Protein AF-A0A1Y1LFK7-F1 (afdb_monomer_lite)

pLDDT: mean 91.74, std 6.99, range [56.09, 98.44]

Radius of gyration: 17.27 Å; chains: 1; bounding box: 38×38×44 Å

InterPro domains:
  IPR011009 Protein kinase-like domain superfamily [SSF56112] (45-112)

Foldseek 3Di:
DPDCVVVVVVLVVQLVVVLVVVVVVQQDPVVQVVVQVVQCVVVVHAAWPDWDRWDDDPFKIWIWTAGPVRDIDIDMATRGSPDPCRVVVVVVVVVVQVVCVVPHPDDDDDDD

Organism: Photinus pyralis (NCBI:txid7054)

Structure (mmCIF, N/CA/C/O backbone):
data_AF-A0A1Y1LFK7-F1
#
_entry.id   AF-A0A1Y1LFK7-F1
#
loop_
_atom_site.group_PDB
_atom_site.id
_atom_site.type_symbol
_atom_site.label_atom_id
_atom_site.label_alt_id
_atom_site.label_comp_id
_atom_site.label_asym_id
_atom_site.label_entity_id
_atom_site.label_seq_id
_atom_site.pdbx_PDB_ins_code
_atom_site.Cartn_x
_atom_site.Cartn_y
_atom_site.Cartn_z
_atom_site.occupancy
_atom_site.B_iso_or_equiv
_atom_site.auth_seq_id
_atom_site.auth_comp_id
_atom_site.auth_asym_id
_atom_site.auth_atom_id
_atom_site.pdbx_PDB_model_num
ATOM 1 N N . MET A 1 1 ? 22.413 -21.999 -27.965 1.00 56.09 1 MET A N 1
ATOM 2 C CA . MET A 1 1 ? 21.208 -21.819 -27.130 1.00 56.09 1 MET A CA 1
ATOM 3 C C . MET A 1 1 ? 21.365 -20.459 -26.479 1.00 56.09 1 MET A C 1
ATOM 5 O O . MET A 1 1 ? 22.343 -20.284 -25.770 1.00 56.09 1 MET A O 1
ATOM 9 N N . VAL A 1 2 ? 20.544 -19.469 -26.834 1.00 59.75 2 VAL A N 1
ATOM 10 C CA . VAL A 1 2 ? 20.588 -18.157 -26.164 1.00 59.75 2 VAL A CA 1
ATOM 11 C C . VAL A 1 2 ? 19.983 -18.375 -24.778 1.00 59.75 2 VAL A C 1
ATOM 13 O O . VAL A 1 2 ? 18.889 -18.935 -24.703 1.00 59.75 2 VAL A O 1
ATOM 16 N N . SER A 1 3 ? 20.710 -18.060 -23.702 1.00 71.25 3 SER A N 1
ATOM 17 C CA . SER A 1 3 ? 20.155 -18.202 -22.354 1.00 71.25 3 SER A CA 1
ATOM 18 C C . SER A 1 3 ? 19.007 -17.206 -22.188 1.00 71.25 3 SER A C 1
ATOM 20 O O . SER A 1 3 ? 19.088 -16.062 -22.638 1.00 71.25 3 SER A O 1
ATOM 22 N N . TYR A 1 4 ? 17.907 -17.651 -21.578 1.00 76.25 4 TYR A N 1
ATOM 23 C CA . TYR A 1 4 ? 16.767 -16.777 -21.285 1.00 76.25 4 TYR A CA 1
ATOM 24 C C . TYR A 1 4 ? 17.122 -15.668 -20.282 1.00 76.25 4 TYR A C 1
ATOM 26 O O . TYR A 1 4 ? 16.444 -14.647 -20.249 1.00 76.25 4 TYR A O 1
ATOM 34 N N . GLU A 1 5 ? 18.241 -15.822 -19.568 1.00 78.31 5 GLU A N 1
ATOM 35 C CA . GLU A 1 5 ? 18.803 -14.855 -18.619 1.00 78.31 5 GLU A CA 1
ATOM 36 C C . GLU A 1 5 ? 18.912 -13.446 -19.213 1.00 78.31 5 GLU A C 1
ATOM 38 O O . GLU A 1 5 ? 18.507 -12.488 -18.573 1.00 78.31 5 GLU A O 1
ATOM 43 N N . LEU A 1 6 ? 19.333 -13.301 -20.476 1.00 82.75 6 LEU A N 1
ATOM 44 C CA . LEU A 1 6 ? 19.473 -11.976 -21.095 1.00 82.75 6 LEU A CA 1
ATOM 45 C C . LEU A 1 6 ? 18.124 -11.249 -21.270 1.00 82.75 6 LEU A C 1
ATOM 47 O O . LEU A 1 6 ? 18.056 -10.019 -21.233 1.00 82.75 6 LEU A O 1
ATOM 51 N N . TYR A 1 7 ? 17.040 -12.002 -21.479 1.00 83.81 7 TYR A N 1
ATOM 52 C CA . TYR A 1 7 ? 15.692 -11.439 -21.562 1.00 83.81 7 TYR A CA 1
ATOM 53 C C . TYR A 1 7 ? 15.121 -11.129 -20.178 1.00 83.81 7 TYR A C 1
ATOM 55 O O . TYR A 1 7 ? 14.409 -10.129 -20.040 1.00 83.81 7 TYR A O 1
ATOM 63 N N . ASP A 1 8 ? 15.444 -11.956 -19.185 1.00 85.50 8 ASP A N 1
ATOM 64 C CA . ASP A 1 8 ? 15.038 -11.768 -17.794 1.00 85.50 8 ASP A CA 1
ATOM 65 C C . ASP A 1 8 ? 15.738 -10.552 -17.177 1.00 85.50 8 ASP A C 1
ATOM 67 O O . ASP A 1 8 ? 15.052 -9.676 -16.651 1.00 85.50 8 ASP A O 1
ATOM 71 N N . ASP A 1 9 ? 17.053 -10.413 -17.356 1.00 89.56 9 ASP A N 1
ATOM 72 C CA . ASP A 1 9 ? 17.834 -9.247 -16.925 1.00 89.56 9 ASP A CA 1
ATOM 73 C C . ASP A 1 9 ? 17.302 -7.967 -17.581 1.00 89.56 9 ASP A C 1
ATOM 75 O O . ASP A 1 9 ? 16.990 -6.981 -16.915 1.00 89.56 9 ASP A O 1
ATOM 79 N N . GLY A 1 10 ? 17.063 -7.999 -18.897 1.00 89.75 10 GLY A N 1
ATOM 80 C CA . GLY A 1 10 ? 16.487 -6.854 -19.602 1.00 89.75 10 GLY A CA 1
ATOM 81 C C . GLY A 1 10 ? 15.051 -6.517 -19.171 1.00 89.75 10 GLY A C 1
ATOM 82 O O . GLY A 1 10 ? 14.615 -5.369 -19.285 1.00 89.75 10 GLY A O 1
ATOM 83 N N . ALA A 1 11 ? 14.265 -7.492 -18.708 1.00 87.75 11 ALA A N 1
ATOM 84 C CA . ALA A 1 11 ? 12.954 -7.240 -18.114 1.00 87.75 11 ALA A CA 1
ATOM 85 C C . ALA A 1 11 ? 13.074 -6.667 -16.697 1.00 87.75 11 ALA A C 1
ATOM 87 O O . ALA A 1 11 ? 12.336 -5.732 -16.377 1.00 87.75 11 ALA A O 1
ATOM 88 N N . TRP A 1 12 ? 14.010 -7.184 -15.906 1.00 87.69 12 TRP A N 1
ATOM 89 C CA . TRP A 1 12 ? 14.330 -6.714 -14.566 1.00 87.69 12 TRP A CA 1
ATOM 90 C C . TRP A 1 12 ? 14.771 -5.249 -14.575 1.00 87.69 12 TRP A C 1
ATOM 92 O O . TRP A 1 12 ? 14.145 -4.427 -13.910 1.00 87.69 12 TRP A O 1
ATOM 102 N N . ASP A 1 13 ? 15.749 -4.894 -15.408 1.00 91.88 13 ASP A N 1
ATOM 103 C CA . ASP A 1 13 ? 16.287 -3.532 -15.503 1.00 91.88 13 ASP A CA 1
ATOM 104 C C . ASP A 1 13 ? 15.215 -2.511 -15.898 1.00 91.88 13 ASP A C 1
ATOM 106 O O . ASP A 1 13 ? 15.150 -1.404 -15.360 1.00 91.88 13 ASP A O 1
ATOM 110 N N . ARG A 1 14 ? 14.310 -2.889 -16.813 1.00 90.44 14 ARG A N 1
ATOM 111 C CA . ARG A 1 14 ? 13.159 -2.045 -17.166 1.00 90.44 14 ARG A CA 1
ATOM 112 C C . ARG A 1 14 ? 12.194 -1.874 -15.998 1.00 90.44 14 ARG A C 1
ATOM 114 O O . ARG A 1 14 ? 11.672 -0.777 -15.808 1.00 90.44 14 ARG A O 1
ATOM 121 N N . GLY A 1 15 ? 11.931 -2.943 -15.250 1.00 90.12 15 GLY A N 1
ATOM 122 C CA . GLY A 1 15 ? 11.083 -2.893 -14.062 1.00 90.12 15 GLY A CA 1
ATOM 123 C C . GLY A 1 15 ? 11.668 -1.977 -12.989 1.00 90.12 15 GLY A C 1
ATOM 124 O O . GLY A 1 15 ? 10.963 -1.109 -12.476 1.0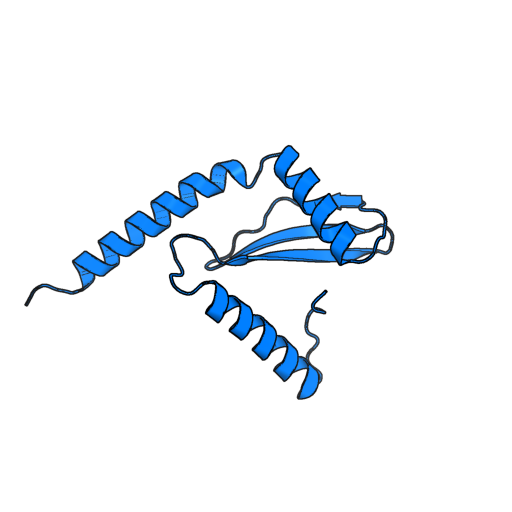0 90.12 15 GLY A O 1
ATOM 125 N N . GLU A 1 16 ? 12.970 -2.106 -12.735 1.00 89.81 16 GLU A N 1
ATOM 126 C CA . GLU A 1 16 ? 13.722 -1.257 -11.812 1.00 89.81 16 GLU A CA 1
ATOM 127 C C . GLU A 1 16 ? 13.656 0.214 -12.231 1.00 89.81 16 GLU A C 1
ATOM 129 O O . GLU A 1 16 ? 13.319 1.065 -11.414 1.00 89.81 16 GLU A O 1
ATOM 134 N N . ALA A 1 17 ? 13.884 0.530 -13.510 1.00 91.88 17 ALA A N 1
ATOM 135 C CA . ALA A 1 17 ? 13.804 1.905 -14.003 1.00 91.88 17 ALA A CA 1
ATOM 136 C C . ALA A 1 17 ? 12.412 2.530 -13.789 1.00 91.88 17 ALA A C 1
ATOM 138 O O . ALA A 1 17 ? 12.307 3.682 -13.363 1.00 91.88 17 ALA A O 1
ATOM 139 N N . ILE A 1 18 ? 11.339 1.766 -14.035 1.00 90.81 18 ILE A N 1
ATOM 140 C CA . ILE A 1 18 ? 9.958 2.204 -13.770 1.00 90.81 18 ILE A CA 1
ATOM 141 C C . ILE A 1 18 ? 9.754 2.464 -12.275 1.00 90.81 18 ILE A C 1
ATOM 143 O O . ILE A 1 18 ? 9.167 3.478 -11.894 1.00 90.81 18 ILE A O 1
ATOM 147 N N . PHE A 1 19 ? 10.225 1.555 -11.423 1.00 88.38 19 PHE A N 1
ATOM 148 C CA . PHE A 1 19 ? 10.069 1.699 -9.984 1.00 88.38 19 PHE A CA 1
ATOM 149 C C . PHE A 1 19 ? 10.858 2.886 -9.429 1.00 88.38 19 PHE A C 1
ATOM 151 O O . PHE A 1 19 ? 10.309 3.647 -8.635 1.00 88.38 19 PHE A O 1
ATOM 158 N N . GLN A 1 20 ? 12.100 3.092 -9.866 1.00 88.56 20 GLN A N 1
ATOM 159 C CA . GLN A 1 20 ? 12.913 4.232 -9.442 1.00 88.56 20 GLN A CA 1
ATOM 160 C C . GLN A 1 20 ? 12.267 5.562 -9.844 1.00 88.56 20 GLN A C 1
ATOM 162 O O . GLN A 1 20 ? 12.199 6.468 -9.021 1.00 88.56 20 GLN A O 1
ATOM 167 N N . ALA A 1 21 ? 11.690 5.651 -11.048 1.00 90.00 21 ALA A N 1
ATOM 168 C CA . ALA A 1 21 ? 10.951 6.840 -11.472 1.00 90.00 21 ALA A CA 1
ATOM 169 C C . ALA A 1 21 ? 9.707 7.116 -10.601 1.00 90.00 21 ALA A C 1
ATOM 171 O O . ALA A 1 21 ? 9.401 8.270 -10.313 1.00 90.00 21 ALA A O 1
ATOM 172 N N . LEU A 1 22 ? 8.996 6.071 -10.155 1.00 88.44 22 LEU A N 1
ATOM 173 C CA . LEU A 1 22 ? 7.878 6.218 -9.215 1.00 88.44 22 LEU A CA 1
ATOM 174 C C . LEU A 1 22 ? 8.362 6.606 -7.811 1.00 88.44 22 LEU A C 1
ATOM 176 O O . LEU A 1 22 ? 7.692 7.358 -7.107 1.00 88.44 22 LEU A O 1
ATOM 180 N N . ARG A 1 23 ? 9.492 6.054 -7.366 1.00 87.12 23 ARG A N 1
ATOM 181 C CA . ARG A 1 23 ? 9.962 6.151 -5.981 1.00 87.12 23 ARG A CA 1
ATOM 182 C C . ARG A 1 23 ? 10.076 7.594 -5.498 1.00 87.12 23 ARG A C 1
ATOM 184 O O . ARG A 1 23 ? 9.729 7.860 -4.348 1.00 87.12 23 ARG A O 1
ATOM 191 N N . ASP A 1 24 ? 10.500 8.495 -6.374 1.00 81.81 24 ASP A N 1
ATOM 192 C CA . ASP A 1 24 ? 10.662 9.914 -6.060 1.00 81.81 24 ASP A CA 1
ATOM 193 C C . ASP A 1 24 ? 9.320 10.616 -5.816 1.00 81.81 24 ASP A C 1
ATOM 195 O O . ASP A 1 24 ? 9.231 11.500 -4.968 1.00 81.81 24 ASP A O 1
ATOM 199 N N . THR A 1 25 ? 8.243 10.169 -6.469 1.00 87.44 25 THR A N 1
ATOM 200 C CA . THR A 1 25 ? 6.900 10.733 -6.270 1.00 87.44 25 THR A CA 1
ATOM 201 C C . THR A 1 25 ? 6.192 10.136 -5.056 1.00 87.44 25 THR A C 1
ATOM 203 O O . THR A 1 25 ? 5.203 10.687 -4.582 1.00 87.44 25 THR A O 1
ATOM 206 N N . LEU A 1 26 ? 6.664 8.997 -4.531 1.00 91.25 26 LEU A N 1
ATOM 207 C CA . LEU A 1 26 ? 5.993 8.318 -3.420 1.00 91.25 26 LEU A CA 1
ATOM 208 C C . LEU A 1 26 ? 5.995 9.136 -2.130 1.00 91.25 26 LEU A C 1
ATOM 210 O O . LEU A 1 26 ? 5.138 8.873 -1.290 1.00 91.25 26 LEU A O 1
ATOM 214 N N . TYR A 1 27 ? 6.947 10.055 -1.963 1.00 92.19 27 TYR A N 1
ATOM 215 C CA . TYR A 1 27 ? 7.155 10.860 -0.754 1.00 92.19 27 TYR A CA 1
ATOM 216 C C . TYR A 1 27 ? 6.619 12.294 -0.867 1.00 92.19 27 TYR A C 1
ATOM 218 O O . TYR A 1 27 ? 6.846 13.096 0.038 1.00 92.19 27 TYR A O 1
ATOM 226 N N . ASP A 1 28 ? 5.924 12.600 -1.958 1.00 93.00 28 ASP A N 1
ATOM 227 C CA . ASP A 1 28 ? 5.344 13.909 -2.226 1.00 93.00 28 ASP A CA 1
ATOM 228 C C . ASP A 1 28 ? 4.177 14.229 -1.267 1.00 93.00 28 ASP A C 1
ATOM 230 O O . ASP A 1 28 ? 3.345 13.371 -0.955 1.00 93.00 28 ASP A O 1
ATOM 234 N N . GLU A 1 29 ? 4.136 15.463 -0.757 1.00 91.62 29 GLU A N 1
ATOM 235 C CA . GLU A 1 29 ? 3.146 15.891 0.238 1.00 91.62 29 GLU A CA 1
ATOM 236 C C . GLU A 1 29 ? 1.731 15.983 -0.352 1.00 91.62 29 GLU A C 1
ATOM 238 O O . GLU A 1 29 ? 0.770 15.556 0.298 1.00 91.62 29 GLU A O 1
ATOM 243 N N . ASP A 1 30 ? 1.593 16.438 -1.598 1.00 94.12 30 ASP A N 1
ATOM 244 C CA . ASP A 1 30 ? 0.300 16.502 -2.281 1.00 94.12 30 ASP A CA 1
ATOM 245 C C . ASP A 1 30 ? -0.248 15.084 -2.491 1.00 94.12 30 ASP A C 1
ATOM 247 O O . ASP A 1 30 ? -1.414 14.810 -2.184 1.00 94.12 30 ASP A O 1
ATOM 251 N N . VAL A 1 31 ? 0.617 14.131 -2.861 1.00 93.38 31 VAL A N 1
ATOM 252 C CA . VAL A 1 31 ? 0.254 12.704 -2.935 1.00 93.38 31 VAL A CA 1
ATOM 253 C C . VAL A 1 31 ? -0.247 12.186 -1.582 1.00 93.38 31 VAL A C 1
ATOM 255 O O . VAL A 1 31 ? -1.222 11.430 -1.528 1.00 93.38 31 VAL A O 1
ATOM 258 N N . TYR A 1 32 ? 0.354 12.593 -0.459 1.00 94.25 32 TYR A N 1
ATOM 259 C CA . TYR A 1 32 ? -0.107 12.158 0.868 1.00 94.25 32 TYR A CA 1
ATOM 260 C C . TYR A 1 32 ? -1.515 12.675 1.166 1.00 94.25 32 TYR A C 1
ATOM 262 O O . TYR A 1 32 ? -2.336 11.931 1.720 1.00 94.25 32 TYR A O 1
ATOM 270 N N . HIS A 1 33 ? -1.797 13.928 0.805 1.00 93.69 33 HIS A N 1
ATOM 271 C CA . HIS A 1 33 ? -3.110 14.544 0.973 1.00 93.69 33 HIS A CA 1
ATOM 272 C C . HIS A 1 33 ? -4.175 13.886 0.093 1.00 93.69 33 HIS A C 1
ATOM 274 O O . HIS A 1 33 ? -5.272 13.578 0.582 1.00 93.69 33 HIS A O 1
ATOM 280 N N . GLU A 1 34 ? -3.856 13.603 -1.169 1.00 95.81 34 GLU A N 1
ATOM 281 C CA . GLU A 1 34 ? -4.748 12.899 -2.090 1.00 95.81 34 GLU A CA 1
ATOM 282 C C . GLU A 1 34 ? -5.069 11.490 -1.591 1.00 95.81 34 GLU A C 1
ATOM 284 O O . GLU A 1 34 ? -6.241 11.110 -1.490 1.00 95.81 34 GLU A O 1
ATOM 289 N N . ILE A 1 35 ? -4.045 10.735 -1.185 1.00 95.94 35 ILE A N 1
ATOM 290 C CA . ILE A 1 35 ? -4.204 9.387 -0.640 1.00 95.94 35 ILE A CA 1
ATOM 291 C C . ILE A 1 35 ? -5.059 9.404 0.630 1.00 95.94 35 ILE A C 1
ATOM 293 O O . ILE A 1 35 ? -6.003 8.617 0.750 1.00 95.94 35 ILE A O 1
ATOM 297 N N . ALA A 1 36 ? -4.782 10.305 1.576 1.00 95.44 36 ALA A N 1
ATOM 298 C CA . ALA A 1 36 ? -5.559 10.398 2.809 1.00 95.44 36 ALA A CA 1
ATOM 299 C C . ALA A 1 36 ? -7.031 10.737 2.533 1.00 95.44 36 ALA A C 1
ATOM 301 O O . ALA A 1 36 ? -7.930 10.139 3.137 1.00 95.44 36 ALA A O 1
ATOM 302 N N . THR A 1 37 ? -7.289 11.640 1.586 1.00 95.50 37 THR A N 1
ATOM 303 C CA . THR A 1 37 ? -8.641 12.013 1.152 1.00 95.50 37 THR A CA 1
ATOM 304 C C . THR A 1 37 ? -9.359 10.824 0.515 1.00 95.50 37 THR A C 1
ATOM 306 O O . THR A 1 37 ? -10.479 10.479 0.911 1.00 95.50 37 THR A O 1
ATOM 309 N N . PHE A 1 38 ? -8.696 10.137 -0.417 1.00 96.81 38 PHE A N 1
ATOM 310 C CA . PHE A 1 38 ? -9.239 8.979 -1.119 1.00 96.81 38 PHE A CA 1
ATOM 311 C C . PHE A 1 38 ? -9.587 7.837 -0.158 1.00 96.81 38 PHE A C 1
ATOM 313 O O . PHE A 1 38 ? -10.698 7.301 -0.202 1.00 96.81 38 PHE A O 1
ATOM 320 N N . VAL A 1 39 ? -8.671 7.480 0.746 1.00 96.75 39 VAL A N 1
ATOM 321 C CA . VAL A 1 39 ? -8.889 6.394 1.713 1.00 96.75 39 VAL A CA 1
ATOM 322 C C . VAL A 1 39 ? -10.006 6.748 2.690 1.00 96.75 39 VAL A C 1
ATOM 324 O O . VAL A 1 39 ? -10.858 5.910 2.978 1.00 96.75 39 VAL A O 1
ATOM 327 N N . THR A 1 40 ? -10.067 7.998 3.153 1.00 95.69 40 THR A N 1
ATOM 328 C CA . THR A 1 40 ? -11.117 8.450 4.081 1.00 95.69 40 THR A CA 1
ATOM 329 C C . THR A 1 40 ? -12.505 8.382 3.454 1.00 95.69 40 THR A C 1
ATOM 331 O O . THR A 1 40 ? -13.458 7.964 4.117 1.00 95.69 40 THR A O 1
ATOM 3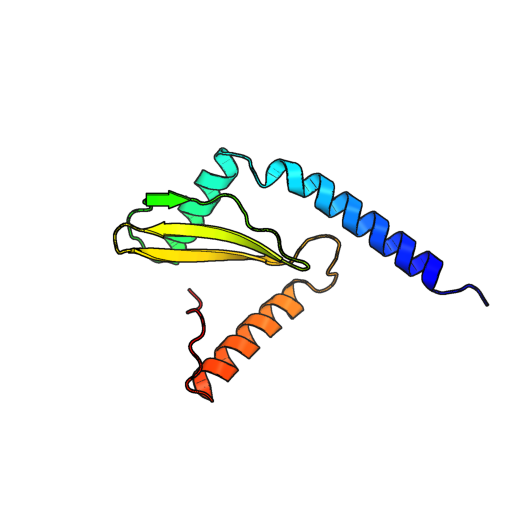34 N N . LYS A 1 41 ? -12.617 8.708 2.160 1.00 95.19 41 LYS A N 1
ATOM 335 C CA . LYS A 1 41 ? -13.858 8.541 1.396 1.00 95.19 41 LYS A CA 1
ATOM 336 C C . LYS A 1 41 ? -14.310 7.075 1.366 1.00 95.19 41 LYS A C 1
ATOM 338 O O . LYS A 1 41 ? -15.469 6.800 1.667 1.00 95.19 41 LYS A O 1
ATOM 343 N N . HIS A 1 42 ? -13.408 6.136 1.069 1.00 95.06 42 HIS A N 1
ATOM 344 C CA . HIS A 1 42 ? -13.733 4.701 0.988 1.00 95.06 42 HIS A CA 1
ATOM 345 C C . HIS A 1 42 ? -14.012 4.069 2.352 1.00 95.06 42 HIS A C 1
ATOM 347 O O . HIS A 1 42 ? -14.916 3.250 2.483 1.00 95.06 42 HIS A O 1
ATOM 353 N N . ARG A 1 43 ? -13.325 4.530 3.401 1.00 93.56 43 ARG A N 1
ATOM 354 C CA . ARG A 1 43 ? -13.609 4.161 4.793 1.00 93.56 43 ARG A CA 1
ATOM 355 C C . ARG A 1 43 ? -15.005 4.605 5.264 1.00 93.56 43 ARG A C 1
ATOM 357 O O . ARG A 1 43 ? -15.440 4.188 6.334 1.00 93.56 43 ARG A O 1
ATOM 364 N N . LYS A 1 44 ? -15.716 5.426 4.477 1.00 89.56 44 LYS A N 1
ATOM 365 C CA . LYS A 1 44 ? -17.004 6.058 4.815 1.00 89.56 44 LYS A CA 1
ATOM 366 C C . LYS A 1 44 ? -16.891 7.036 5.993 1.00 89.56 44 LYS A C 1
ATOM 368 O O . LYS A 1 44 ? -17.815 7.162 6.793 1.00 89.56 44 LYS A O 1
ATOM 373 N N . GLY A 1 45 ? -15.763 7.748 6.079 1.00 84.62 45 GLY A N 1
ATOM 374 C CA . GLY A 1 45 ? -15.541 8.846 7.022 1.00 84.62 45 GLY A CA 1
ATOM 375 C C . GLY A 1 45 ? -14.577 8.544 8.175 1.00 84.62 45 GLY A C 1
ATOM 376 O O . GLY A 1 45 ? -13.821 7.567 8.168 1.00 84.62 45 GLY A O 1
ATOM 377 N N . GLY A 1 46 ? -14.604 9.430 9.174 1.00 90.31 46 GLY A N 1
ATOM 378 C CA . GLY A 1 46 ? -13.629 9.528 10.264 1.00 90.31 46 GLY A CA 1
ATOM 379 C C . GLY A 1 46 ? -12.631 10.665 10.041 1.00 90.31 46 GLY A C 1
ATOM 380 O O . GLY A 1 46 ? -12.454 11.122 8.916 1.00 90.31 46 GLY A O 1
ATOM 381 N N . SER A 1 47 ? -11.977 11.112 11.113 1.00 94.31 47 SER A N 1
ATOM 382 C CA . SER A 1 47 ? -10.986 12.191 11.046 1.00 94.31 47 SER A CA 1
ATOM 383 C C . SER A 1 47 ? -9.574 11.605 10.969 1.00 94.31 47 SER A C 1
ATOM 385 O O . SER A 1 47 ? -9.147 10.962 11.938 1.00 94.31 47 SER A O 1
ATOM 387 N N . PRO A 1 48 ? -8.850 11.780 9.846 1.00 95.62 48 PRO A N 1
ATOM 388 C CA . PRO A 1 48 ? -7.443 11.412 9.755 1.00 95.62 48 PRO A CA 1
ATOM 389 C C . PRO A 1 48 ? -6.625 12.203 10.775 1.00 95.62 48 PRO A C 1
ATOM 391 O O . PRO A 1 48 ? -6.781 13.412 10.905 1.00 95.62 48 PRO A O 1
ATOM 394 N N . VAL A 1 49 ? -5.744 11.511 11.488 1.00 96.19 49 VAL A N 1
ATOM 395 C CA . VAL A 1 49 ? -4.793 12.100 12.442 1.00 96.19 49 VAL A CA 1
ATOM 396 C C . VAL A 1 49 ? -3.399 12.147 11.836 1.00 96.19 49 VAL A C 1
ATOM 398 O O . VAL A 1 49 ? -2.654 13.096 12.058 1.00 96.19 49 VAL A O 1
ATOM 401 N N . LYS A 1 50 ? -3.020 11.104 11.089 1.00 95.56 50 LYS A N 1
ATOM 402 C CA . LYS A 1 50 ? -1.678 10.994 10.515 1.00 95.56 50 LYS A CA 1
ATOM 403 C C . LYS A 1 50 ? -1.663 10.113 9.275 1.00 95.56 50 LYS A C 1
ATOM 405 O O . LYS A 1 50 ? -2.061 8.952 9.352 1.00 95.56 50 LYS A O 1
ATOM 410 N N . CYS A 1 51 ? -1.119 10.636 8.179 1.00 96.06 51 CYS A N 1
ATOM 411 C CA . CYS A 1 51 ? -0.634 9.831 7.061 1.00 96.06 51 CYS A CA 1
ATOM 412 C C . CYS A 1 51 ? 0.837 9.476 7.329 1.00 96.06 51 CYS A C 1
ATOM 414 O O . CYS A 1 51 ? 1.645 10.350 7.644 1.00 96.06 51 CYS A O 1
ATOM 416 N N . PHE A 1 52 ? 1.181 8.190 7.318 1.00 95.88 52 PHE A N 1
ATOM 417 C CA . PHE A 1 52 ? 2.560 7.743 7.525 1.00 95.88 52 PHE A CA 1
ATOM 418 C C . PHE A 1 52 ? 3.315 7.707 6.193 1.00 95.88 52 PHE A C 1
ATOM 420 O O . PHE A 1 52 ? 2.692 7.393 5.178 1.00 95.88 52 PHE A O 1
ATOM 427 N N . PRO A 1 53 ? 4.648 7.914 6.204 1.00 94.19 53 PRO A N 1
ATOM 428 C CA . PRO A 1 53 ? 5.470 7.702 5.019 1.00 94.19 53 PRO A CA 1
ATOM 429 C C . PRO A 1 53 ? 5.233 6.313 4.412 1.00 94.19 53 PRO A C 1
ATOM 431 O O . PRO A 1 53 ? 5.021 5.353 5.174 1.00 94.19 53 PRO A O 1
ATOM 434 N N . PRO A 1 54 ? 5.289 6.185 3.077 1.00 94.56 54 PRO A N 1
ATOM 435 C CA . PRO A 1 54 ? 5.024 4.930 2.402 1.00 94.56 54 PRO A CA 1
ATOM 436 C C . PRO A 1 54 ? 5.991 3.847 2.877 1.00 94.56 54 PRO A C 1
ATOM 438 O O . PRO A 1 54 ? 7.170 4.081 3.167 1.00 94.56 54 PRO A O 1
ATOM 441 N N . LYS A 1 55 ? 5.476 2.623 2.951 1.00 94.75 55 LYS A N 1
ATOM 442 C CA . LYS A 1 55 ? 6.262 1.428 3.248 1.00 94.75 55 LYS A CA 1
ATOM 443 C C . LYS A 1 55 ? 6.373 0.587 1.989 1.00 94.75 55 LYS A C 1
ATOM 445 O O . LYS A 1 55 ? 5.364 0.119 1.463 1.00 94.75 55 LYS A O 1
ATOM 450 N N . ILE A 1 56 ? 7.609 0.389 1.551 1.00 92.69 56 ILE A N 1
ATOM 451 C CA . ILE A 1 56 ? 7.975 -0.365 0.354 1.00 92.69 56 ILE A CA 1
ATOM 452 C C . ILE A 1 56 ? 8.391 -1.772 0.801 1.00 92.69 56 ILE A C 1
ATOM 454 O O . ILE A 1 56 ? 9.277 -1.922 1.640 1.00 92.69 56 ILE A O 1
ATOM 458 N N . GLY A 1 57 ? 7.705 -2.795 0.297 1.00 89.12 57 GLY A N 1
ATOM 459 C CA . GLY A 1 57 ? 8.091 -4.202 0.434 1.00 89.12 57 GLY A CA 1
ATOM 460 C C . GLY A 1 57 ? 8.644 -4.746 -0.883 1.00 89.12 57 GLY A C 1
ATOM 461 O O . GLY A 1 57 ? 8.781 -4.002 -1.841 1.00 89.12 57 GLY A O 1
ATOM 462 N N . GLY A 1 58 ? 8.909 -6.053 -0.969 1.00 83.88 58 GLY A N 1
ATOM 463 C CA . GLY A 1 58 ? 9.498 -6.638 -2.188 1.00 83.88 58 GLY A CA 1
ATOM 464 C C . GLY A 1 58 ? 8.610 -6.553 -3.437 1.00 83.88 58 GLY A C 1
ATOM 465 O O . GLY A 1 58 ? 9.113 -6.457 -4.545 1.00 83.88 58 GLY A O 1
ATOM 466 N N . PHE A 1 59 ? 7.285 -6.556 -3.266 1.00 87.06 59 PHE A N 1
ATOM 467 C CA . PHE A 1 59 ? 6.329 -6.676 -4.380 1.00 87.06 59 PHE A CA 1
ATOM 468 C C . PHE A 1 59 ? 5.168 -5.682 -4.324 1.00 87.06 59 PHE A C 1
ATOM 470 O O . PHE A 1 59 ? 4.282 -5.695 -5.177 1.00 87.06 59 PHE A O 1
ATOM 477 N N . ASN A 1 60 ? 5.116 -4.862 -3.278 1.00 92.31 60 ASN A N 1
ATOM 478 C CA . ASN A 1 60 ? 4.040 -3.909 -3.048 1.00 92.31 60 ASN A CA 1
ATOM 479 C C . ASN A 1 60 ? 4.576 -2.726 -2.250 1.00 92.31 60 ASN A C 1
ATOM 481 O O . ASN A 1 60 ? 5.469 -2.902 -1.417 1.00 92.31 60 ASN A O 1
ATOM 485 N N . PHE A 1 61 ? 3.938 -1.574 -2.391 1.00 93.94 61 PHE A N 1
ATOM 486 C CA . PHE A 1 61 ? 4.081 -0.462 -1.459 1.00 93.94 61 PHE A CA 1
ATOM 487 C C . PHE A 1 61 ? 2.710 -0.054 -0.920 1.00 93.94 61 PHE A C 1
ATOM 489 O O . PHE A 1 61 ? 1.669 -0.442 -1.457 1.00 93.94 61 PHE A O 1
ATOM 496 N N . HIS A 1 62 ? 2.688 0.664 0.198 1.00 96.12 62 HIS A N 1
ATOM 497 C CA . HIS A 1 62 ? 1.435 1.109 0.793 1.00 96.12 62 HIS A CA 1
ATOM 498 C C . HIS A 1 62 ? 1.584 2.376 1.626 1.00 96.12 62 HIS A C 1
ATOM 500 O O . HIS A 1 62 ? 2.643 2.627 2.206 1.00 96.12 62 HIS A O 1
ATOM 506 N N . TYR A 1 63 ? 0.477 3.105 1.752 1.00 97.25 63 TYR A N 1
ATOM 507 C CA . TYR A 1 63 ? 0.315 4.214 2.688 1.00 97.25 63 TYR A CA 1
ATOM 508 C C . TYR A 1 63 ? -0.600 3.785 3.827 1.00 97.25 63 TYR A C 1
ATOM 510 O O . TYR A 1 63 ? -1.599 3.098 3.607 1.00 97.25 63 TYR A O 1
ATOM 518 N N . ARG A 1 64 ? -0.272 4.206 5.049 1.00 97.56 64 ARG A N 1
ATOM 519 C CA . ARG A 1 64 ? -1.103 3.979 6.237 1.00 97.56 64 ARG A CA 1
ATOM 520 C C . ARG A 1 64 ? -1.650 5.307 6.734 1.00 97.56 64 ARG A C 1
ATOM 522 O O . ARG A 1 64 ? -0.884 6.248 6.911 1.00 97.56 64 ARG A O 1
ATOM 529 N N . ILE A 1 65 ? -2.940 5.343 7.043 1.00 97.81 65 ILE A N 1
ATOM 530 C CA . ILE A 1 65 ? -3.616 6.493 7.638 1.00 97.81 65 ILE A CA 1
ATOM 531 C C . ILE A 1 65 ? -4.161 6.074 9.003 1.00 97.81 65 ILE A C 1
ATOM 533 O O . ILE A 1 65 ? -4.948 5.132 9.075 1.00 97.81 65 ILE A O 1
ATOM 537 N N . LEU A 1 66 ? -3.744 6.755 10.073 1.00 97.56 66 LEU A N 1
ATOM 538 C CA . LEU A 1 66 ? -4.306 6.613 11.422 1.00 97.56 66 LEU A CA 1
ATOM 539 C C . LEU A 1 66 ? -5.443 7.613 11.615 1.00 97.56 66 LEU A C 1
ATOM 541 O O . LEU A 1 66 ? -5.291 8.785 11.275 1.00 97.56 66 LEU A O 1
ATOM 545 N N . TYR A 1 67 ? -6.544 7.154 12.202 1.00 97.12 67 TYR A N 1
ATOM 546 C CA . TYR A 1 67 ? -7.732 7.948 12.503 1.00 97.12 67 TYR A CA 1
ATOM 547 C C . TYR A 1 67 ? -7.880 8.197 14.009 1.00 97.12 67 TYR A C 1
ATOM 549 O O . TYR A 1 67 ? -7.256 7.529 14.834 1.00 97.12 67 TYR A O 1
ATOM 557 N N . CYS A 1 68 ? -8.732 9.160 14.367 1.00 96.88 68 CYS A N 1
ATOM 558 C CA . CYS A 1 68 ? -8.978 9.571 15.755 1.00 96.88 68 CYS A CA 1
ATOM 559 C C . CYS A 1 68 ? -9.544 8.463 16.657 1.00 96.88 68 CYS A C 1
ATOM 561 O O . CYS A 1 68 ? -9.375 8.519 17.870 1.00 96.88 68 CYS A O 1
ATOM 563 N N . ASP A 1 69 ? -10.163 7.434 16.078 1.00 95.69 69 ASP A N 1
ATOM 564 C CA . ASP A 1 69 ? -10.660 6.258 16.798 1.00 95.69 69 ASP A CA 1
ATOM 565 C C . ASP A 1 69 ? -9.573 5.201 17.069 1.00 95.69 69 ASP A C 1
ATOM 567 O O . ASP A 1 69 ? -9.877 4.073 17.454 1.00 95.69 69 ASP A O 1
ATOM 571 N N . GLY A 1 70 ? -8.306 5.542 16.818 1.00 95.62 70 GLY A N 1
ATOM 572 C CA . GLY A 1 70 ? -7.153 4.667 17.015 1.00 95.62 70 GLY A CA 1
ATOM 573 C C . GLY A 1 70 ? -6.981 3.600 15.932 1.00 95.62 70 GLY A C 1
ATOM 574 O O . GLY A 1 70 ? -5.971 2.895 15.930 1.00 95.62 70 GLY A O 1
ATOM 575 N N . ARG A 1 71 ? -7.918 3.473 14.983 1.00 94.88 71 ARG A N 1
ATOM 576 C CA . ARG A 1 71 ? -7.831 2.496 13.891 1.00 94.88 71 ARG A CA 1
ATOM 577 C C . ARG A 1 71 ? -7.083 3.085 12.705 1.00 94.88 71 ARG A C 1
ATOM 579 O O . ARG A 1 71 ? -7.076 4.293 12.477 1.00 94.88 71 ARG A O 1
ATOM 586 N N . SER A 1 72 ? -6.459 2.212 11.922 1.00 96.44 72 SER A N 1
ATOM 587 C CA . SER A 1 72 ? -5.789 2.600 10.683 1.00 96.44 72 SER A CA 1
ATOM 588 C C . SER A 1 72 ? -6.464 1.985 9.465 1.00 96.44 72 SER A C 1
ATOM 590 O O . SER A 1 72 ? -6.987 0.876 9.541 1.00 96.44 72 SER A O 1
ATOM 592 N N . ALA A 1 73 ? -6.401 2.692 8.343 1.00 97.31 73 ALA A N 1
ATOM 593 C CA . ALA A 1 73 ? -6.654 2.135 7.021 1.00 97.31 73 ALA A CA 1
ATOM 594 C C . ALA A 1 73 ? -5.356 2.156 6.210 1.00 97.31 73 ALA A C 1
ATOM 596 O O . ALA A 1 73 ? -4.487 3.006 6.427 1.00 97.31 73 ALA A O 1
ATOM 597 N N . ILE A 1 74 ? -5.216 1.198 5.299 1.00 96.94 74 ILE A N 1
ATOM 598 C CA . ILE A 1 74 ? -4.078 1.100 4.392 1.00 96.94 74 ILE A CA 1
ATOM 599 C C . ILE A 1 74 ? -4.608 1.050 2.965 1.00 96.94 74 ILE A C 1
ATOM 601 O O . ILE A 1 74 ? -5.527 0.286 2.682 1.00 96.94 74 ILE A O 1
ATOM 605 N N . ILE A 1 75 ? -3.990 1.820 2.074 1.00 96.94 75 ILE A N 1
ATOM 606 C CA . ILE A 1 75 ? -4.094 1.610 0.630 1.00 96.94 75 ILE A CA 1
ATOM 607 C C . ILE A 1 75 ? -2.791 1.002 0.134 1.00 96.94 75 ILE A C 1
ATOM 609 O O . ILE A 1 75 ? -1.706 1.479 0.475 1.00 96.94 75 ILE A O 1
ATOM 613 N N . ARG A 1 76 ? -2.904 -0.089 -0.619 1.00 95.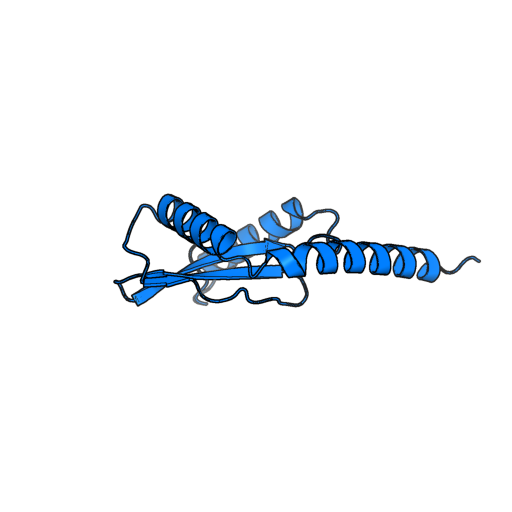62 76 ARG A N 1
ATOM 614 C CA . ARG A 1 76 ? -1.785 -0.923 -1.053 1.00 9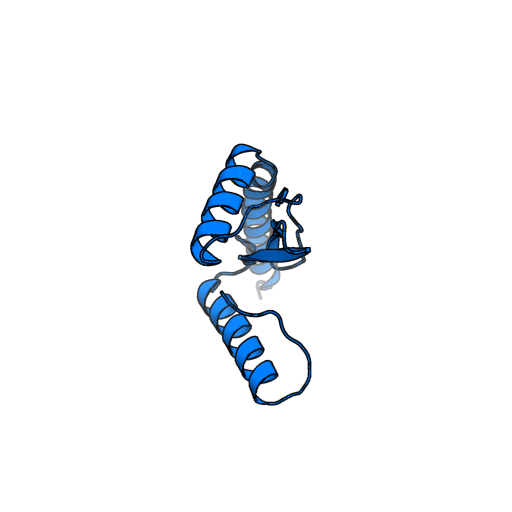5.62 76 ARG A CA 1
ATOM 615 C C . ARG A 1 76 ? -1.798 -1.043 -2.567 1.00 95.62 76 ARG A C 1
ATOM 617 O O . ARG A 1 76 ? -2.845 -1.296 -3.152 1.00 95.62 76 ARG A O 1
ATOM 624 N N . PHE A 1 77 ? -0.620 -0.925 -3.160 1.00 93.19 77 PHE A N 1
ATOM 625 C CA . PHE A 1 77 ? -0.419 -1.003 -4.596 1.00 93.19 77 PHE A CA 1
ATOM 626 C C . PHE A 1 77 ? 0.599 -2.102 -4.918 1.00 93.19 77 PHE A C 1
ATOM 628 O O . PHE A 1 77 ? 1.631 -2.193 -4.238 1.00 93.19 77 PHE A O 1
ATOM 635 N N . PRO A 1 78 ? 0.348 -2.931 -5.946 1.00 93.19 78 PRO A N 1
ATOM 636 C CA . PRO A 1 78 ? 1.390 -3.745 -6.556 1.00 93.19 78 PRO A CA 1
ATOM 637 C C . PRO A 1 78 ? 2.538 -2.860 -7.046 1.00 93.19 78 PRO A C 1
ATOM 639 O O . PRO A 1 78 ? 2.310 -1.754 -7.533 1.00 93.19 78 PRO A O 1
ATOM 642 N N . MET A 1 79 ? 3.771 -3.349 -6.927 1.00 89.88 79 MET A N 1
ATOM 643 C CA . MET A 1 79 ? 4.928 -2.625 -7.447 1.00 89.88 79 MET A CA 1
ATOM 644 C C . MET A 1 79 ? 4.851 -2.561 -8.983 1.00 89.88 79 MET A C 1
ATOM 646 O O . MET A 1 79 ? 4.804 -3.624 -9.616 1.00 89.88 79 MET A O 1
ATOM 650 N N . PRO A 1 80 ? 4.836 -1.371 -9.607 1.00 84.88 80 PRO A N 1
ATOM 651 C CA . PRO A 1 80 ? 4.878 -1.281 -11.060 1.00 84.88 80 PRO A CA 1
ATOM 652 C C . PRO A 1 80 ? 6.227 -1.777 -11.581 1.00 84.88 80 PRO A C 1
ATOM 654 O O . PRO A 1 80 ? 7.225 -1.770 -10.866 1.00 84.88 80 PRO A O 1
ATOM 657 N N . GLY A 1 81 ? 6.252 -2.246 -12.827 1.00 82.06 81 GLY A N 1
ATOM 658 C CA . GLY A 1 81 ? 7.471 -2.752 -13.463 1.00 82.06 81 GLY A CA 1
ATOM 659 C C . GLY A 1 81 ? 7.807 -4.214 -13.141 1.00 82.06 81 GLY A C 1
ATOM 660 O O . GLY A 1 81 ? 8.328 -4.899 -14.015 1.00 82.06 81 GLY A O 1
ATOM 661 N N . TYR A 1 82 ? 7.431 -4.730 -11.964 1.00 82.06 82 TYR A N 1
ATOM 662 C CA . TYR A 1 82 ? 7.695 -6.130 -11.573 1.00 82.06 82 TYR A CA 1
ATOM 663 C C . TYR A 1 82 ? 6.516 -7.084 -11.803 1.00 82.06 82 TYR A C 1
ATOM 665 O O . TYR A 1 82 ? 6.696 -8.299 -11.796 1.00 82.06 82 TYR A O 1
ATOM 673 N N . PHE A 1 83 ? 5.307 -6.561 -12.033 1.00 81.25 83 PHE A N 1
ATOM 674 C CA . PHE A 1 83 ? 4.130 -7.369 -12.357 1.00 81.25 83 PHE A CA 1
ATOM 675 C C . PHE A 1 83 ? 3.518 -6.937 -13.683 1.00 81.25 83 PHE A C 1
ATOM 677 O O . PHE A 1 83 ? 3.126 -5.787 -13.859 1.00 81.25 83 PHE A O 1
ATOM 684 N N . ARG A 1 84 ? 3.382 -7.899 -14.599 1.00 79.88 84 ARG A N 1
ATOM 685 C CA . ARG A 1 84 ? 2.626 -7.740 -15.853 1.00 79.88 84 ARG A CA 1
ATOM 686 C C . ARG A 1 84 ? 1.115 -7.891 -15.640 1.00 79.88 84 ARG A C 1
ATOM 688 O O . ARG A 1 84 ? 0.341 -7.349 -16.413 1.00 79.88 84 ARG A O 1
ATOM 695 N N . MET A 1 85 ? 0.733 -8.623 -14.593 1.00 86.88 85 MET A N 1
ATOM 696 C CA . MET A 1 85 ? -0.633 -9.051 -14.265 1.00 86.88 85 MET A CA 1
ATOM 697 C C . MET A 1 85 ? -1.008 -8.536 -12.867 1.00 86.88 85 MET A C 1
ATOM 699 O O . MET A 1 85 ? -1.184 -9.291 -11.907 1.00 86.88 85 MET A O 1
ATOM 703 N N . ALA A 1 86 ? -0.959 -7.209 -12.707 1.00 89.94 86 ALA A N 1
ATOM 704 C CA . ALA A 1 86 ? -1.140 -6.553 -11.411 1.00 89.94 86 ALA A CA 1
ATOM 705 C C . ALA A 1 86 ? -2.570 -6.715 -10.871 1.00 89.94 86 ALA A C 1
ATOM 707 O O . ALA A 1 86 ? -2.756 -6.846 -9.659 1.00 89.94 86 ALA A O 1
ATOM 708 N N . GLU A 1 87 ? -3.562 -6.743 -11.763 1.00 91.50 87 GLU A N 1
ATOM 709 C CA . GLU A 1 87 ? -4.966 -6.948 -11.414 1.00 91.50 87 GLU A CA 1
ATOM 710 C C . GLU A 1 87 ? -5.206 -8.374 -10.914 1.00 91.50 87 GLU A C 1
ATOM 712 O O . GLU A 1 87 ? -5.764 -8.568 -9.837 1.00 91.50 87 GLU A O 1
ATOM 717 N N . GLU A 1 88 ? -4.700 -9.378 -11.625 1.00 93.50 88 GLU A N 1
ATOM 718 C CA . GLU A 1 88 ? -4.827 -10.784 -11.249 1.00 93.50 88 GLU A CA 1
ATOM 719 C C . GLU A 1 88 ? -4.150 -11.057 -9.906 1.00 93.50 88 GLU A C 1
ATOM 721 O O . GLU A 1 88 ? -4.704 -11.752 -9.051 1.00 93.50 88 GLU A O 1
ATOM 726 N N . LYS A 1 89 ? -2.985 -10.442 -9.674 1.00 92.25 89 LYS A N 1
ATOM 727 C CA . LYS A 1 89 ? -2.321 -10.477 -8.371 1.00 92.25 89 LYS A CA 1
ATOM 728 C C . LYS A 1 89 ? -3.204 -9.871 -7.273 1.00 92.25 89 LYS A C 1
ATOM 730 O O . LYS A 1 89 ? -3.331 -10.469 -6.206 1.00 92.25 89 LYS A O 1
ATOM 735 N N . LEU A 1 90 ? -3.790 -8.694 -7.505 1.00 93.69 90 LEU A N 1
ATOM 736 C CA . LEU A 1 90 ? -4.657 -8.023 -6.530 1.00 93.69 90 LEU A CA 1
ATOM 737 C C . LEU A 1 90 ? -5.894 -8.872 -6.205 1.00 93.69 90 LEU A C 1
ATOM 739 O O . LEU A 1 90 ? -6.217 -9.073 -5.033 1.00 93.69 90 LEU A O 1
ATOM 743 N N . LEU A 1 91 ? -6.555 -9.413 -7.231 1.00 95.62 91 LEU A N 1
ATOM 744 C CA . LEU A 1 91 ? -7.699 -10.311 -7.076 1.00 95.62 91 LEU A CA 1
ATOM 745 C C . LEU A 1 91 ? -7.316 -11.573 -6.296 1.00 95.62 91 LEU A C 1
ATOM 747 O O . LEU A 1 91 ? -8.063 -11.989 -5.411 1.00 95.62 91 LEU A O 1
ATOM 751 N N . GLY A 1 92 ? -6.136 -12.137 -6.566 1.00 95.94 92 GLY A N 1
ATOM 752 C CA . GLY A 1 92 ? -5.582 -13.267 -5.824 1.00 95.94 92 GLY A CA 1
ATOM 753 C C . GLY A 1 92 ? -5.365 -12.960 -4.339 1.00 95.94 92 GLY A C 1
ATOM 754 O O . GLY A 1 92 ? -5.786 -13.744 -3.489 1.00 95.94 92 GLY A O 1
ATOM 755 N N . GLU A 1 93 ? -4.777 -11.805 -4.003 1.00 95.06 93 GLU A N 1
ATOM 756 C CA . GLU A 1 93 ? -4.589 -11.374 -2.607 1.00 95.06 93 GLU A CA 1
ATOM 757 C C . GLU A 1 93 ? -5.934 -11.209 -1.881 1.00 95.06 93 GLU A C 1
ATOM 759 O O . GLU A 1 93 ? -6.117 -11.728 -0.778 1.00 95.06 93 GLU A O 1
ATOM 764 N N . VAL A 1 94 ? -6.907 -10.549 -2.518 1.00 96.75 94 VAL A N 1
ATOM 765 C CA . VAL A 1 94 ? -8.256 -10.352 -1.963 1.00 96.75 94 VAL A CA 1
ATOM 766 C C . VAL A 1 94 ? -8.981 -11.685 -1.767 1.00 96.75 94 VAL A C 1
ATOM 768 O O . VAL A 1 94 ? -9.593 -11.908 -0.717 1.00 96.75 94 VAL A O 1
ATOM 771 N N . ALA A 1 95 ? -8.915 -12.584 -2.750 1.00 98.00 95 ALA A N 1
ATOM 772 C CA . ALA A 1 95 ? -9.524 -13.906 -2.668 1.00 98.00 95 ALA A CA 1
ATOM 773 C C . ALA A 1 95 ? -8.907 -14.736 -1.534 1.00 98.00 95 ALA A C 1
ATOM 775 O O . ALA A 1 95 ? -9.643 -15.327 -0.743 1.00 98.00 95 ALA A O 1
ATOM 776 N N . ALA A 1 96 ? -7.577 -14.717 -1.396 1.00 97.75 96 ALA A N 1
ATOM 777 C CA .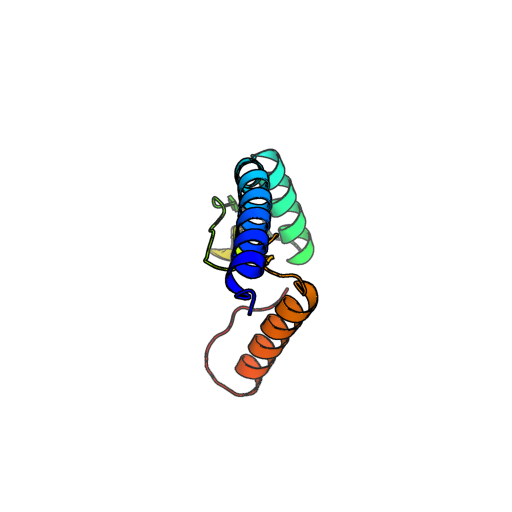 ALA A 1 96 ? -6.875 -15.398 -0.314 1.00 97.75 96 ALA A CA 1
ATOM 778 C C . ALA A 1 96 ? -7.278 -14.848 1.063 1.00 97.75 96 ALA A C 1
ATOM 780 O O . ALA A 1 96 ? -7.603 -15.625 1.959 1.00 97.75 96 ALA A O 1
ATOM 781 N N . MET A 1 97 ? -7.338 -13.520 1.229 1.00 97.69 97 MET A N 1
ATOM 782 C CA . MET A 1 97 ? -7.785 -12.897 2.481 1.00 97.69 97 MET A CA 1
ATOM 783 C C . MET A 1 97 ? -9.211 -13.318 2.852 1.00 97.69 97 MET A C 1
ATOM 785 O O . MET A 1 97 ? -9.464 -13.698 3.995 1.00 97.69 97 MET A O 1
ATOM 789 N N . ARG A 1 98 ? -10.138 -13.305 1.884 1.00 97.62 98 ARG A N 1
ATOM 790 C CA . ARG A 1 98 ? -11.524 -13.757 2.092 1.00 97.62 98 ARG A CA 1
ATOM 791 C C . ARG A 1 98 ? -11.592 -15.235 2.461 1.00 97.62 98 ARG A C 1
ATOM 793 O O . ARG A 1 98 ? -12.334 -15.597 3.369 1.00 97.62 98 ARG A O 1
ATOM 800 N N . TYR A 1 99 ? -10.810 -16.077 1.791 1.00 98.12 99 TYR A N 1
ATOM 801 C CA . TYR A 1 99 ? -10.758 -17.505 2.078 1.00 98.12 99 TYR A CA 1
ATOM 802 C C . TYR A 1 99 ? -10.238 -17.780 3.495 1.00 98.12 99 TYR A C 1
ATOM 804 O O . TYR A 1 99 ? -10.862 -18.539 4.232 1.00 98.12 99 TYR A O 1
ATOM 812 N N . ILE A 1 100 ? -9.144 -17.131 3.909 1.00 98.31 100 ILE A N 1
ATOM 813 C CA . ILE A 1 100 ? -8.574 -17.285 5.257 1.00 98.31 100 ILE A CA 1
ATOM 814 C C . ILE A 1 100 ? -9.582 -16.839 6.322 1.00 98.31 100 ILE A C 1
ATOM 816 O O . ILE A 1 100 ? -9.788 -17.568 7.292 1.00 98.31 100 ILE A O 1
ATOM 820 N N . ALA A 1 101 ? -10.244 -15.695 6.120 1.00 97.31 101 ALA A N 1
ATOM 821 C CA . ALA A 1 101 ? -11.271 -15.194 7.034 1.00 97.31 101 ALA A CA 1
ATOM 822 C C . ALA A 1 101 ? -12.459 -16.156 7.184 1.00 97.31 101 ALA A C 1
ATOM 824 O O . ALA A 1 101 ? -13.013 -16.287 8.270 1.00 97.31 101 ALA A O 1
ATOM 825 N N . ALA A 1 102 ? -12.864 -16.813 6.093 1.00 97.62 102 ALA A N 1
ATOM 826 C CA . ALA A 1 102 ? -14.017 -17.708 6.083 1.00 97.62 102 ALA A CA 1
ATOM 827 C C . ALA A 1 102 ? -13.718 -19.102 6.660 1.00 97.62 102 ALA A C 1
ATOM 829 O O . ALA A 1 102 ? -14.634 -19.770 7.134 1.00 97.62 102 ALA A O 1
ATOM 830 N N . ASN A 1 103 ? -12.461 -19.553 6.606 1.00 98.44 103 ASN A N 1
ATOM 831 C CA . ASN A 1 103 ? -12.090 -20.941 6.908 1.00 98.44 103 ASN A CA 1
ATOM 832 C C . ASN A 1 103 ? -11.179 -21.095 8.133 1.00 98.44 103 ASN A C 1
ATOM 834 O O . ASN A 1 103 ? -10.842 -22.217 8.505 1.00 98.44 103 ASN A O 1
ATOM 838 N N . THR A 1 104 ? -10.740 -19.999 8.753 1.00 98.31 104 THR A N 1
ATOM 839 C CA . THR A 1 104 ? -9.820 -20.042 9.896 1.00 98.31 104 THR A CA 1
ATOM 840 C C . THR A 1 104 ? -10.168 -18.973 10.927 1.00 98.31 104 THR A C 1
ATOM 842 O O . THR A 1 104 ? -10.911 -18.037 10.651 1.00 98.31 104 THR A O 1
ATOM 845 N N . THR A 1 105 ? -9.586 -19.083 12.120 1.00 97.94 105 THR A N 1
ATOM 846 C CA . THR A 1 105 ? -9.646 -18.044 13.159 1.00 97.94 105 THR A CA 1
ATOM 847 C C . THR A 1 105 ? -8.471 -17.065 13.085 1.00 97.94 105 THR A C 1
ATOM 849 O O . THR A 1 105 ? -8.328 -16.207 13.958 1.00 97.94 105 THR A O 1
ATOM 852 N N . ILE A 1 106 ? -7.609 -17.185 12.066 1.00 97.88 106 ILE A N 1
ATOM 853 C CA . ILE A 1 106 ? -6.466 -16.293 11.883 1.00 97.88 106 ILE A CA 1
ATOM 854 C C . ILE A 1 106 ? -7.009 -14.901 11.538 1.00 97.88 106 ILE A C 1
ATOM 856 O O . ILE A 1 106 ? -7.743 -14.760 10.556 1.00 97.88 106 ILE A O 1
ATOM 860 N N . PRO A 1 107 ? -6.657 -13.857 12.307 1.00 96.44 107 PRO A N 1
ATOM 861 C CA . PRO A 1 107 ? -7.122 -12.516 12.010 1.00 96.44 107 PRO A CA 1
ATOM 862 C C . PRO A 1 107 ? -6.486 -12.019 10.710 1.00 96.44 107 PRO A C 1
ATOM 864 O O . PRO A 1 107 ? -5.263 -12.017 10.559 1.00 96.44 107 PRO A O 1
ATOM 867 N N . VAL A 1 108 ? -7.324 -11.542 9.792 1.00 96.62 108 VAL A N 1
ATOM 868 C CA . VAL A 1 108 ? -6.893 -10.855 8.571 1.00 96.62 108 VAL A CA 1
ATOM 869 C C . VAL A 1 108 ? -7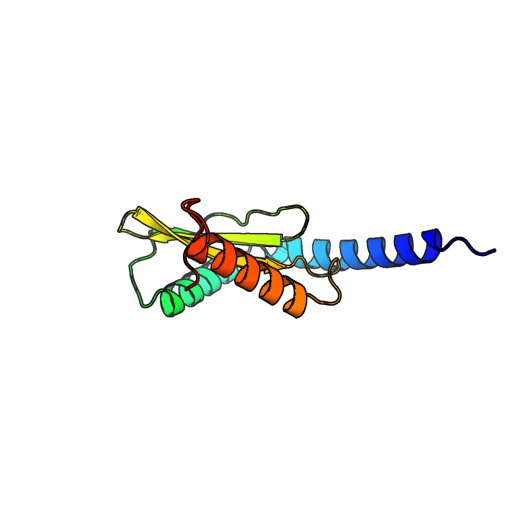.438 -9.426 8.541 1.00 96.62 108 VAL A C 1
ATOM 871 O O . VAL A 1 108 ? -8.485 -9.156 9.136 1.00 96.62 108 VAL A O 1
ATOM 874 N N . PRO A 1 109 ? -6.755 -8.487 7.862 1.00 94.88 109 PRO A N 1
ATOM 875 C CA . PRO A 1 109 ? -7.281 -7.140 7.667 1.00 94.88 109 PRO A CA 1
ATOM 876 C C . PRO A 1 109 ? -8.643 -7.143 6.957 1.00 94.88 109 PRO A C 1
ATOM 878 O O . PRO A 1 109 ? -8.866 -7.920 6.029 1.00 94.88 109 PRO A O 1
ATOM 881 N N . ALA A 1 110 ? -9.538 -6.238 7.357 1.00 93.31 110 ALA A N 1
ATOM 882 C CA . ALA A 1 110 ? -10.798 -6.021 6.652 1.00 93.31 110 ALA A CA 1
ATOM 883 C C . ALA A 1 110 ? -10.554 -5.290 5.323 1.00 93.31 110 ALA A C 1
ATOM 885 O O . ALA A 1 110 ? -9.805 -4.313 5.272 1.00 93.31 110 ALA A O 1
ATOM 886 N N . ILE A 1 111 ? -11.210 -5.756 4.262 1.00 94.38 111 ILE A N 1
ATOM 887 C CA . ILE A 1 111 ? -11.218 -5.102 2.950 1.00 94.38 111 ILE A CA 1
ATOM 888 C C . ILE A 1 111 ? -12.334 -4.048 2.968 1.00 94.38 111 ILE A C 1
ATOM 890 O O . ILE A 1 111 ? -13.466 -4.384 3.323 1.00 94.38 111 ILE A O 1
ATOM 894 N N . LEU A 1 112 ? -11.992 -2.794 2.650 1.00 91.50 112 LEU A N 1
ATOM 895 C CA . LEU A 1 112 ? -12.904 -1.639 2.666 1.00 91.50 112 LEU A CA 1
ATOM 896 C C . LEU A 1 112 ? -13.736 -1.524 1.384 1.00 91.50 112 LEU A C 1
ATOM 898 O O . LEU A 1 112 ? -13.204 -1.882 0.310 1.00 91.50 112 LEU A O 1
#

Sequence (112 aa):
MVSYELYDDGAWDRGEAIFQALRDTLYDEDVYHEIATFVTKHRKGGSPVKCFPPKIGGFNFHYRILYCDGRSAIIRFPMPGYFRMAEEKLLGEVAAMRYIAANTTIPVPAIL

Secondary structure (DSSP, 8-state):
---THHHHHHHHHHHHHHHHHHHTGGG-HHHHHHHHHHHHHHTT---EEEEEEEEE-SSEEEEEEEETTS-EEEEEEEPTTT-S-HHHHHHHHHHHHHHHHHH-S---PPP-